Protein AF-A0A920HL34-F1 (afdb_monomer)

Foldseek 3Di:
DADPPDDDDDDDDDDPFDWDKDADPDVPGRVPGIDIDGDD

Secondary structure (DSSP, 8-state):
---TT----------SSEEEEEE--STTTTTTSEEEEEE-

Sequence (40 aa):
MLGGGESDTITFDAPEPGKYVFICSFPGHYQLMMGEFIVI

Solvent-accessible surface area (backbone atoms only — not comparable to full-atom values): 2881 Å² total; per-residue (Å²): 136,79,59,94,93,57,85,86,87,88,87,78,82,82,71,76,69,42,81,41,80,48,66,42,82,56,90,84,38,47,86,75,40,57,49,80,49,76,40,123

pLDDT: mean 97.26, std 1.97, range [86.12, 98.56]

Radius of gyration: 12.48 Å; Cα contacts (8 Å, |Δi|>4): 36; chains: 1; bounding box: 22×21×30 Å

Structure (mmCIF, N/CA/C/O backbone):
data_AF-A0A920HL34-F1
#
_entry.id   AF-A0A920HL34-F1
#
loop_
_atom_site.group_PDB
_atom_site.id
_atom_site.type_symbol
_atom_site.label_atom_id
_atom_site.label_alt_id
_atom_site.label_comp_id
_atom_site.label_asym_id
_atom_site.label_entity_id
_atom_site.label_seq_id
_atom_site.pdbx_PDB_ins_code
_atom_site.Cartn_x
_atom_site.Cartn_y
_atom_site.Cartn_z
_atom_site.occupancy
_atom_site.B_iso_or_equiv
_atom_site.auth_seq_id
_atom_site.auth_comp_id
_atom_site.auth_asym_id
_atom_site.auth_atom_id
_atom_site.pdbx_PDB_model_num
ATOM 1 N N . MET A 1 1 ? -2.309 -2.401 -16.839 1.00 86.12 1 MET A N 1
ATOM 2 C CA . MET A 1 1 ? -0.952 -2.703 -16.332 1.00 86.12 1 MET A CA 1
ATOM 3 C C . MET A 1 1 ? -0.130 -1.459 -16.557 1.00 86.12 1 MET A C 1
ATOM 5 O O . MET A 1 1 ? -0.289 -0.888 -17.625 1.00 86.12 1 MET A O 1
ATOM 9 N N . LEU A 1 2 ? 0.680 -1.051 -15.585 1.00 95.25 2 LEU A N 1
ATOM 10 C CA . LEU A 1 2 ? 1.578 0.093 -15.735 1.00 95.25 2 LEU A CA 1
ATOM 11 C C . LEU A 1 2 ? 2.955 -0.419 -16.151 1.00 95.25 2 LEU A C 1
ATOM 13 O O . LEU A 1 2 ? 3.469 -1.367 -15.550 1.00 95.25 2 LEU A O 1
ATOM 17 N N . GLY A 1 3 ? 3.503 0.163 -17.209 1.00 95.81 3 GLY A N 1
ATOM 18 C CA . GLY A 1 3 ? 4.854 -0.079 -17.691 1.00 95.81 3 GLY A CA 1
ATOM 19 C C . GLY A 1 3 ? 5.903 0.751 -16.948 1.00 95.81 3 GLY A C 1
ATOM 20 O O . GLY A 1 3 ? 5.612 1.507 -16.022 1.00 95.81 3 GLY A O 1
ATOM 21 N N . GLY A 1 4 ? 7.164 0.613 -17.359 1.00 97.31 4 GLY A N 1
ATOM 22 C CA . GLY A 1 4 ? 8.257 1.399 -16.788 1.00 97.31 4 GLY A CA 1
ATOM 23 C C . GLY A 1 4 ? 8.069 2.896 -17.051 1.00 97.31 4 GLY A C 1
ATOM 24 O O . GLY A 1 4 ? 7.966 3.310 -18.200 1.00 97.31 4 GLY A O 1
ATOM 25 N N . GLY A 1 5 ? 8.056 3.701 -15.987 1.00 97.81 5 GLY A N 1
ATOM 26 C CA . GLY A 1 5 ? 7.882 5.157 -16.065 1.00 97.81 5 GLY A CA 1
ATOM 27 C C . GLY A 1 5 ? 6.428 5.638 -16.024 1.00 97.81 5 GLY A C 1
ATOM 28 O O . GLY A 1 5 ? 6.205 6.845 -16.001 1.00 97.81 5 GLY A O 1
ATOM 29 N N . GLU A 1 6 ? 5.453 4.729 -15.975 1.00 98.12 6 GLU A N 1
ATOM 30 C CA . GLU A 1 6 ? 4.033 5.063 -15.828 1.00 98.12 6 GLU A CA 1
ATOM 31 C C . GLU A 1 6 ? 3.608 5.082 -14.350 1.00 98.12 6 GLU A C 1
ATOM 33 O O . GLU A 1 6 ? 4.191 4.397 -13.505 1.00 98.12 6 GLU A O 1
ATOM 38 N N . SER A 1 7 ? 2.568 5.855 -14.033 1.00 97.50 7 SER A N 1
ATOM 39 C CA . SER A 1 7 ? 1.960 5.933 -12.702 1.00 97.50 7 SER A CA 1
ATOM 40 C C . SER A 1 7 ? 0.436 5.984 -12.799 1.00 97.50 7 SER A C 1
ATOM 42 O O . SER A 1 7 ? -0.119 6.368 -13.826 1.00 97.50 7 SER A O 1
ATOM 44 N N . ASP A 1 8 ? -0.235 5.579 -11.722 1.00 97.62 8 ASP A N 1
ATOM 45 C CA . ASP A 1 8 ? -1.692 5.630 -11.593 1.00 97.62 8 ASP A CA 1
ATOM 46 C C . ASP A 1 8 ? -2.076 5.963 -10.146 1.00 97.62 8 ASP A C 1
ATOM 48 O O . ASP A 1 8 ? -1.241 5.908 -9.238 1.00 97.62 8 ASP A O 1
ATOM 52 N N . THR A 1 9 ? -3.328 6.345 -9.916 1.00 97.75 9 THR A N 1
ATOM 53 C CA . THR A 1 9 ? -3.856 6.701 -8.595 1.00 97.75 9 THR A CA 1
ATOM 54 C C . THR A 1 9 ? -5.271 6.164 -8.432 1.00 97.75 9 THR A C 1
ATOM 56 O O . THR A 1 9 ? -6.135 6.398 -9.270 1.00 97.75 9 THR A O 1
ATOM 59 N N . ILE A 1 10 ? -5.522 5.487 -7.311 1.00 97.19 10 ILE A N 1
ATOM 60 C CA . ILE A 1 10 ? -6.856 5.021 -6.921 1.00 97.19 10 ILE A CA 1
ATOM 61 C C . ILE A 1 10 ? -7.320 5.754 -5.662 1.00 97.19 10 ILE A C 1
ATOM 63 O O . ILE A 1 10 ? -6.520 6.057 -4.777 1.00 97.19 10 ILE A O 1
ATOM 67 N N . THR A 1 11 ? -8.615 6.042 -5.568 1.00 98.19 11 THR A N 1
ATOM 68 C CA . THR A 1 11 ? -9.236 6.663 -4.391 1.00 98.19 11 THR A CA 1
ATOM 69 C C . THR A 1 11 ? -10.477 5.870 -4.021 1.00 98.19 11 THR A C 1
ATOM 71 O O . THR A 1 11 ? -11.309 5.581 -4.878 1.00 98.19 11 THR A O 1
ATOM 74 N N . PHE A 1 12 ? -10.571 5.485 -2.754 1.00 97.44 12 PHE A N 1
ATOM 75 C CA . PHE A 1 12 ? -11.667 4.703 -2.198 1.00 97.44 12 PHE A CA 1
ATOM 76 C C . PHE A 1 12 ? -11.819 5.044 -0.714 1.00 97.44 12 PHE A C 1
ATOM 78 O O . PHE A 1 12 ? -10.848 5.457 -0.073 1.00 97.44 12 PHE A O 1
ATOM 85 N N . ASP A 1 13 ? -1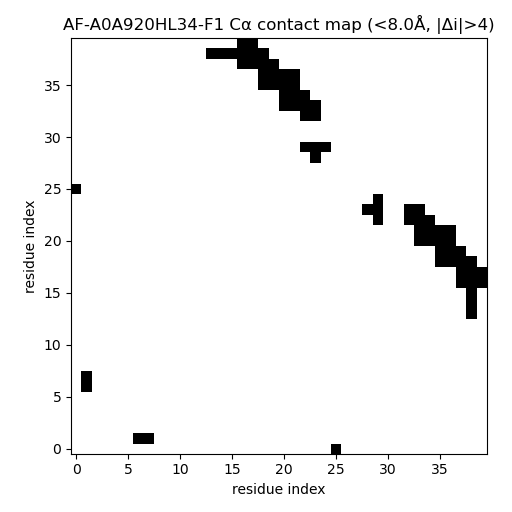3.024 4.872 -0.178 1.00 98.25 13 ASP A N 1
ATOM 86 C CA . ASP A 1 13 ? -13.253 4.991 1.260 1.00 98.25 13 ASP A CA 1
ATOM 87 C C . ASP A 1 13 ? -12.591 3.822 1.990 1.00 98.25 13 ASP A C 1
ATOM 89 O O . ASP A 1 13 ? -12.673 2.673 1.545 1.00 98.25 13 ASP A O 1
ATOM 93 N N . ALA A 1 14 ? -11.938 4.101 3.119 1.00 97.56 14 ALA A N 1
ATOM 94 C CA . ALA A 1 14 ? -11.355 3.041 3.928 1.00 97.56 14 ALA A CA 1
ATOM 95 C C . ALA A 1 14 ? -12.460 2.061 4.386 1.00 97.56 14 ALA A C 1
ATOM 97 O O . ALA A 1 14 ? -13.522 2.509 4.827 1.00 97.56 14 ALA A O 1
ATOM 98 N N . PRO A 1 15 ? -12.235 0.739 4.277 1.00 97.88 15 PRO A N 1
ATOM 99 C CA . PRO A 1 15 ? -13.178 -0.266 4.755 1.00 97.88 15 PRO A CA 1
ATOM 100 C C . PRO A 1 15 ? -13.232 -0.277 6.291 1.00 97.88 15 PRO A C 1
ATOM 102 O O . PRO A 1 15 ? -12.551 0.496 6.960 1.00 97.88 15 PRO A O 1
ATOM 105 N N . GLU A 1 16 ? -14.035 -1.169 6.868 1.00 98.38 16 GLU A N 1
ATOM 106 C CA . GLU A 1 16 ? -14.103 -1.348 8.323 1.00 98.38 16 GLU A CA 1
ATOM 107 C C . GLU A 1 16 ? -12.731 -1.722 8.927 1.00 98.38 16 GLU A C 1
ATOM 109 O O . GLU A 1 16 ? -11.894 -2.305 8.221 1.00 98.38 16 GLU A O 1
ATOM 114 N N . PRO A 1 17 ? -12.487 -1.440 10.225 1.00 98.56 17 PRO A N 1
ATOM 115 C CA . PRO A 1 17 ? -11.255 -1.829 10.904 1.00 98.56 17 PRO A CA 1
ATOM 116 C C . PRO A 1 17 ? -10.907 -3.304 10.686 1.00 98.56 17 PRO A C 1
ATOM 118 O O . PRO A 1 17 ? -11.734 -4.198 10.875 1.00 98.56 17 PRO A O 1
ATOM 121 N N . GLY A 1 18 ? -9.672 -3.568 10.267 1.00 98.38 18 GLY A N 1
ATOM 122 C CA . GLY A 1 18 ? -9.264 -4.897 9.833 1.00 98.38 18 GLY A CA 1
ATOM 123 C C . GLY A 1 18 ? -7.939 -4.921 9.079 1.00 98.38 18 GLY A C 1
ATOM 124 O O . GLY A 1 18 ? -7.317 -3.891 8.816 1.00 98.38 18 GLY A O 1
ATOM 125 N N . LYS A 1 19 ? -7.502 -6.136 8.732 1.00 98.50 19 LYS A N 1
ATOM 126 C CA . LYS A 1 19 ? -6.314 -6.380 7.908 1.00 98.50 19 LYS A CA 1
ATOM 127 C C . LYS A 1 19 ? -6.725 -6.872 6.530 1.00 98.50 19 LYS A C 1
ATOM 129 O O . LYS A 1 19 ? -7.370 -7.913 6.414 1.00 98.50 19 LYS A O 1
ATOM 134 N N . TYR A 1 20 ? -6.292 -6.160 5.501 1.00 98.31 20 TYR A N 1
ATOM 135 C CA . TYR A 1 20 ? -6.616 -6.450 4.110 1.00 98.31 20 TYR A CA 1
ATOM 136 C C . TYR A 1 20 ? -5.334 -6.697 3.325 1.00 98.31 20 TYR A C 1
ATOM 138 O O . TYR A 1 20 ? -4.393 -5.915 3.409 1.00 98.31 20 TYR A O 1
ATOM 146 N N . VAL A 1 21 ? -5.278 -7.776 2.548 1.00 97.94 21 VAL A N 1
ATOM 147 C CA . VAL A 1 21 ? -4.128 -8.042 1.677 1.00 97.94 21 VAL A CA 1
ATOM 148 C C . VAL A 1 21 ? -4.341 -7.330 0.348 1.00 97.94 21 VAL A C 1
ATOM 150 O O . VAL A 1 21 ? -5.335 -7.580 -0.333 1.00 97.94 21 VAL A O 1
ATOM 153 N N . PHE A 1 22 ? -3.394 -6.482 -0.045 1.00 97.62 22 PHE A N 1
ATOM 154 C CA . PHE A 1 22 ? -3.330 -5.951 -1.405 1.00 97.62 22 PHE A CA 1
ATOM 155 C C . PHE A 1 22 ? -2.252 -6.689 -2.201 1.00 97.62 22 PHE A C 1
ATOM 157 O O . PHE A 1 22 ? -1.220 -7.086 -1.656 1.00 97.62 22 PHE A O 1
ATOM 164 N N . ILE A 1 23 ? -2.502 -6.892 -3.496 1.00 97.94 23 ILE A N 1
ATOM 165 C CA . ILE A 1 23 ? -1.624 -7.656 -4.390 1.00 97.94 23 ILE A CA 1
ATOM 166 C C . ILE A 1 23 ? -1.390 -6.919 -5.705 1.00 97.94 23 ILE A C 1
ATOM 168 O O . ILE A 1 23 ? -2.253 -6.183 -6.186 1.00 97.94 23 ILE A O 1
ATOM 172 N N . CYS A 1 24 ? -0.261 -7.206 -6.349 1.00 97.31 24 CYS A N 1
ATOM 173 C CA . CYS A 1 24 ? -0.141 -7.024 -7.789 1.00 97.31 24 CYS A CA 1
ATOM 174 C C . CYS A 1 24 ? -0.734 -8.253 -8.492 1.00 97.31 24 CYS A C 1
ATOM 176 O O . CYS A 1 24 ? -0.194 -9.354 -8.396 1.00 97.31 24 CYS A O 1
ATOM 178 N N . SER A 1 25 ? -1.840 -8.070 -9.215 1.00 97.06 25 SER A N 1
ATOM 179 C CA . SER A 1 25 ? -2.534 -9.149 -9.932 1.00 97.06 25 SER A CA 1
ATOM 180 C C . SER A 1 25 ? -1.918 -9.493 -11.295 1.00 97.06 25 SER A C 1
ATOM 182 O O . SER A 1 25 ? -2.483 -10.308 -12.025 1.00 97.06 25 SER A O 1
ATOM 184 N N . PHE A 1 26 ? -0.759 -8.911 -11.648 1.00 97.00 26 PHE A N 1
ATOM 185 C CA . PHE A 1 26 ? -0.016 -9.330 -12.839 1.00 97.00 26 PHE A CA 1
ATOM 186 C C . PHE A 1 26 ? 0.289 -10.836 -12.725 1.00 97.00 26 PHE A C 1
ATOM 188 O O . PHE A 1 26 ? 0.769 -11.271 -11.671 1.00 97.00 26 PHE A O 1
ATOM 195 N N . PRO A 1 27 ? 0.024 -11.647 -13.767 1.00 97.56 27 PRO A N 1
ATOM 196 C CA . PRO A 1 27 ? 0.236 -13.091 -13.713 1.00 97.56 27 PRO A CA 1
ATOM 197 C C . PRO A 1 27 ? 1.625 -13.474 -13.177 1.00 97.56 27 PRO A C 1
ATOM 199 O O . PRO A 1 27 ? 2.648 -13.122 -13.755 1.00 97.56 27 PRO A O 1
ATOM 202 N N . GLY A 1 28 ? 1.657 -14.188 -12.049 1.00 96.69 28 GLY A N 1
ATOM 203 C CA . GLY A 1 28 ? 2.889 -14.629 -11.381 1.00 96.69 28 GLY A CA 1
ATOM 204 C C . GLY A 1 28 ? 3.495 -13.653 -10.361 1.00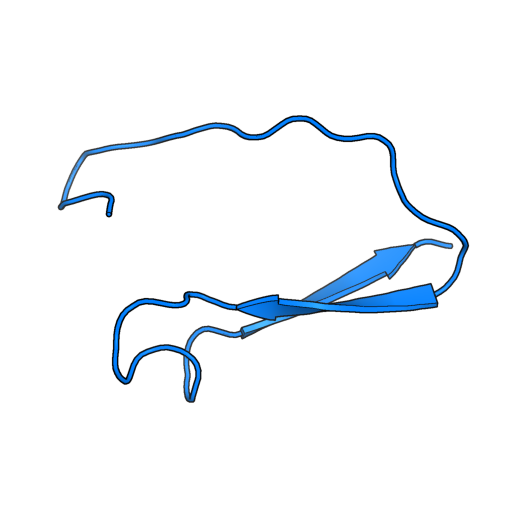 96.69 28 GLY A C 1
ATOM 205 O O . GLY A 1 28 ? 4.369 -14.063 -9.605 1.00 96.69 28 GLY A O 1
ATOM 206 N N . HIS A 1 29 ? 3.033 -12.400 -10.266 1.00 97.56 29 HIS A N 1
ATOM 207 C CA . HIS A 1 29 ? 3.645 -11.406 -9.370 1.00 97.56 29 HIS A CA 1
ATOM 208 C C . HIS A 1 29 ? 3.149 -11.488 -7.924 1.00 97.56 29 HIS A C 1
ATOM 210 O O . HIS A 1 29 ? 3.912 -11.183 -7.011 1.00 97.56 29 HIS A O 1
ATOM 216 N N . TYR A 1 30 ? 1.906 -11.922 -7.688 1.00 96.12 30 TYR A N 1
ATOM 217 C CA . TYR A 1 30 ? 1.287 -11.904 -6.352 1.00 96.12 30 TYR A CA 1
ATOM 218 C C . TYR A 1 30 ? 2.054 -12.714 -5.290 1.00 96.12 30 TYR A C 1
ATOM 220 O O . TYR A 1 30 ? 1.871 -12.483 -4.102 1.00 96.12 30 TYR A O 1
ATOM 228 N N . GLN A 1 31 ? 2.911 -13.655 -5.704 1.00 95.75 31 GLN A N 1
ATOM 229 C CA . GLN A 1 31 ? 3.733 -14.473 -4.803 1.00 95.75 31 GLN A CA 1
ATOM 230 C C . GLN A 1 31 ? 4.826 -13.660 -4.092 1.00 95.75 31 GLN A C 1
ATOM 232 O O . GLN A 1 31 ? 5.307 -14.070 -3.041 1.00 95.75 31 GLN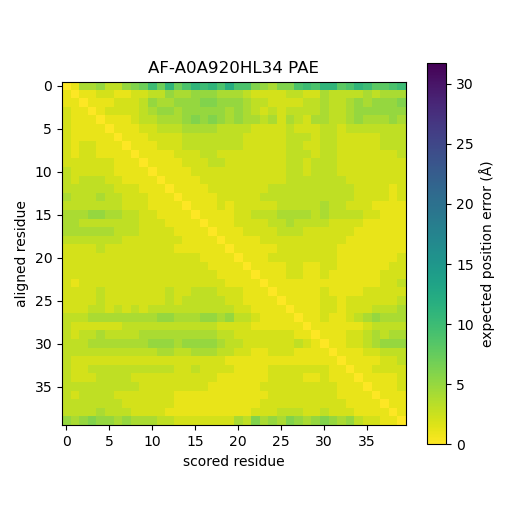 A O 1
ATOM 237 N N . LEU A 1 32 ? 5.226 -12.528 -4.679 1.00 97.69 32 LEU A N 1
ATOM 238 C CA . LEU A 1 32 ? 6.267 -11.636 -4.159 1.00 97.69 32 LEU A CA 1
ATOM 239 C C . LEU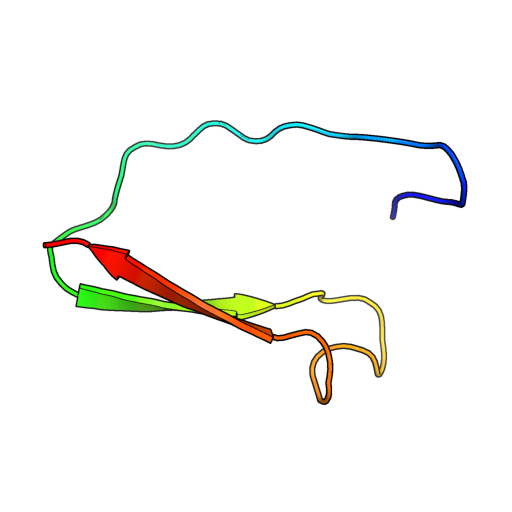 A 1 32 ? 5.742 -10.212 -3.929 1.00 97.69 32 LEU A C 1
ATOM 241 O O . LEU A 1 32 ? 6.188 -9.525 -3.017 1.00 97.69 32 LEU A O 1
ATOM 245 N N . MET A 1 33 ? 4.797 -9.757 -4.753 1.00 98.12 33 MET A N 1
ATOM 246 C CA . MET A 1 33 ? 4.233 -8.409 -4.721 1.00 98.12 33 MET A CA 1
ATOM 247 C C . MET A 1 33 ? 2.887 -8.395 -3.993 1.00 98.12 33 MET A C 1
ATOM 249 O O . MET A 1 33 ? 1.824 -8.330 -4.619 1.00 98.12 33 MET A O 1
ATOM 253 N N . MET A 1 34 ? 2.948 -8.445 -2.665 1.00 97.94 34 MET A N 1
ATOM 254 C CA . MET A 1 34 ? 1.793 -8.354 -1.772 1.00 97.94 34 MET A CA 1
ATOM 255 C C . MET A 1 34 ? 2.136 -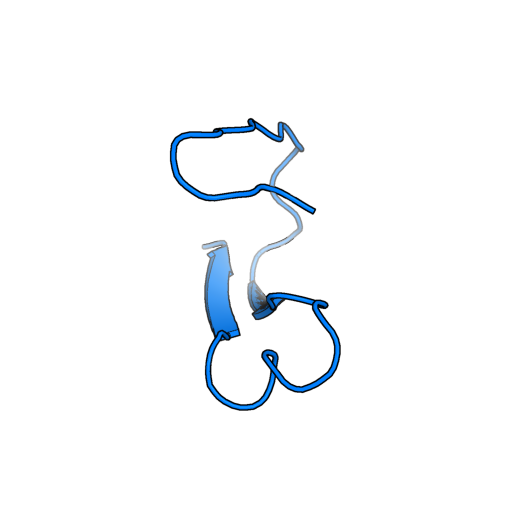7.576 -0.493 1.00 97.94 34 MET A C 1
ATOM 257 O O . MET A 1 34 ? 3.303 -7.498 -0.113 1.00 97.94 34 MET A O 1
ATOM 261 N N . GLY A 1 35 ? 1.128 -7.019 0.181 1.00 98.06 35 GLY A N 1
ATOM 262 C CA . GLY A 1 35 ? 1.288 -6.322 1.461 1.00 98.06 35 GLY A CA 1
ATOM 263 C C . GLY A 1 35 ? -0.005 -6.249 2.277 1.00 98.06 35 GLY A C 1
ATOM 264 O O . GLY A 1 35 ? -1.080 -6.579 1.774 1.00 98.06 35 GLY A O 1
ATOM 265 N N . GLU A 1 36 ? 0.100 -5.827 3.541 1.00 98.19 36 GLU A N 1
ATOM 266 C CA . GLU A 1 36 ? -1.050 -5.598 4.426 1.00 98.19 36 GLU A CA 1
ATOM 267 C C . GLU A 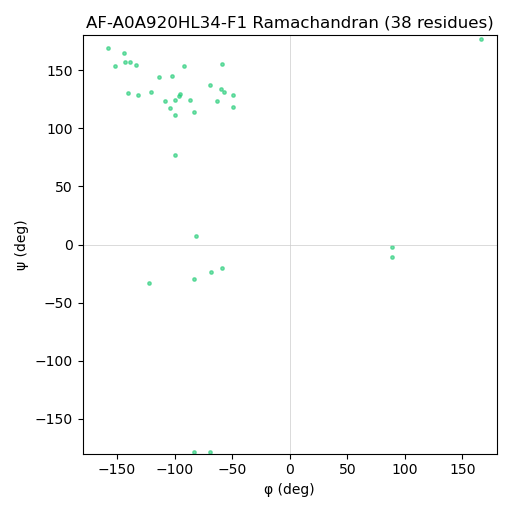1 36 ? -1.451 -4.116 4.426 1.00 98.19 36 GLU A C 1
ATOM 269 O O . GLU A 1 36 ? -0.638 -3.231 4.688 1.00 98.19 36 GLU A O 1
ATOM 274 N N . PHE A 1 37 ? -2.727 -3.856 4.172 1.00 98.12 37 PHE A N 1
ATOM 275 C CA . PHE A 1 37 ? -3.400 -2.597 4.437 1.00 98.12 37 PHE A CA 1
ATOM 276 C C . PHE A 1 37 ? -4.177 -2.740 5.749 1.00 98.12 37 PHE A C 1
ATOM 278 O O . PHE A 1 37 ? -5.115 -3.534 5.845 1.00 98.12 37 PHE A O 1
ATOM 285 N N . ILE A 1 38 ? -3.729 -2.024 6.781 1.00 98.19 38 ILE A N 1
ATOM 286 C CA . ILE A 1 38 ? -4.277 -2.109 8.137 1.00 98.19 38 ILE A CA 1
ATOM 287 C C . ILE A 1 38 ? -5.146 -0.881 8.383 1.00 98.19 38 ILE A C 1
ATOM 289 O O . ILE A 1 38 ? -4.640 0.241 8.396 1.00 98.19 38 ILE A O 1
ATOM 293 N N . VAL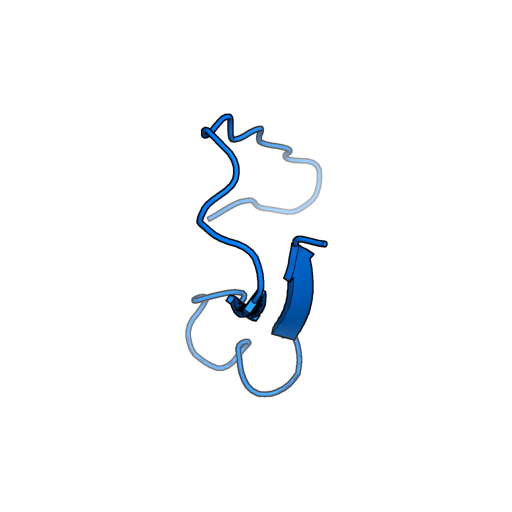 A 1 39 ? -6.436 -1.113 8.607 1.00 98.31 39 VAL A N 1
ATOM 294 C CA . VAL A 1 39 ? -7.378 -0.087 9.056 1.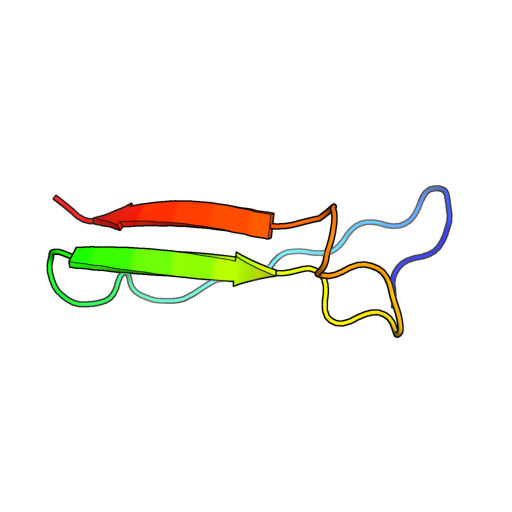00 98.31 39 VAL A CA 1
ATOM 295 C C . VAL A 1 39 ? -7.567 -0.239 10.561 1.00 98.31 39 VAL A C 1
ATOM 297 O O . VAL A 1 39 ? -7.887 -1.336 11.027 1.00 98.31 39 VAL A O 1
ATOM 300 N N . ILE A 1 40 ? -7.319 0.845 11.300 1.00 95.44 40 ILE A N 1
ATOM 301 C CA . ILE A 1 40 ? -7.436 0.922 12.765 1.00 95.44 40 ILE A CA 1
ATOM 302 C C . ILE A 1 40 ? -8.790 1.465 13.206 1.00 95.44 40 ILE A C 1
ATOM 304 O O . ILE A 1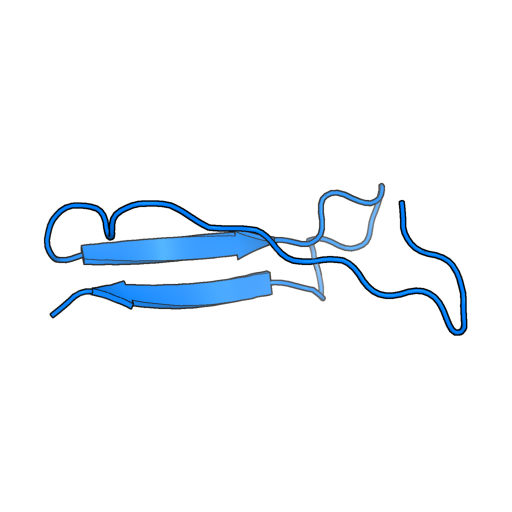 40 ? -9.341 2.325 12.485 1.00 95.44 40 ILE A O 1
#

Mean predicted aligned error: 2.34 Å

Nearest PDB structures (foldseek):
  7vlj-assembly1_B  TM=4.227E-01  e=9.241E+00  Entamoeba histolytica